Protein AF-0000000080190609 (afdb_homodimer)

Sequence (116 aa):
MTGDDGGPATAAELRAELTAVLRRASDSGVDVRGGWECDDGGSVAWDVVVTELRTDDDMTGDDGGPATAAELRAELTAVLRRASDSGVDVRGGWECDDGGSVAWDVVVTELRTDDD

Structure (mmCIF, N/CA/C/O backbone):
data_AF-0000000080190609-model_v1
#
loop_
_entity.id
_entity.type
_entity.pdbx_description
1 polymer 'Uncharacterized protein'
#
loop_
_atom_site.group_PDB
_atom_site.id
_atom_site.type_symbol
_atom_site.label_atom_id
_atom_site.label_alt_id
_atom_site.label_comp_id
_atom_site.label_asym_id
_atom_site.label_entity_id
_atom_site.label_seq_id
_atom_site.pdbx_PDB_ins_code
_atom_site.Cartn_x
_atom_site.Cartn_y
_atom_site.Cartn_z
_atom_site.occupancy
_atom_site.B_iso_or_equiv
_atom_site.auth_seq_id
_atom_site.auth_com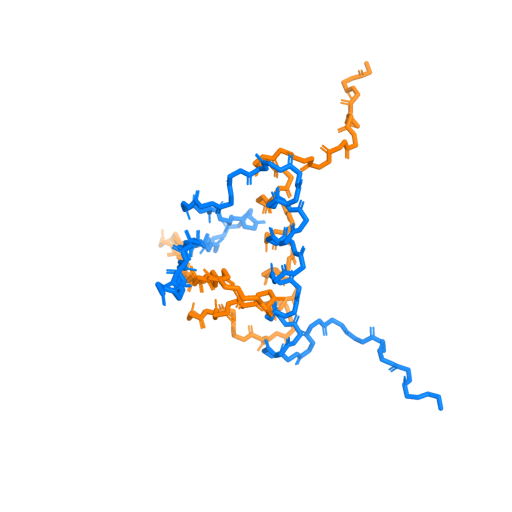p_id
_atom_site.auth_asym_id
_atom_site.auth_atom_id
_atom_site.pdbx_PDB_model_num
ATOM 1 N N . MET A 1 1 ? -25.812 -1.807 -16.516 1 28.53 1 MET A N 1
ATOM 2 C CA . MET A 1 1 ? -25.391 -1.689 -15.117 1 28.53 1 MET A CA 1
ATOM 3 C C . MET A 1 1 ? -24.062 -2.42 -14.898 1 28.53 1 MET A C 1
ATOM 5 O O . MET A 1 1 ? -23.984 -3.641 -15.047 1 28.53 1 MET A O 1
ATOM 9 N N . THR A 1 2 ? -22.875 -1.955 -15.477 1 37.53 2 THR A N 1
ATOM 10 C CA . THR A 1 2 ? -21.5 -2.434 -15.469 1 37.53 2 THR A CA 1
ATOM 11 C C . THR A 1 2 ? -21.047 -2.74 -14.047 1 37.53 2 THR A C 1
ATOM 13 O O . THR A 1 2 ? -21 -1.85 -13.195 1 37.53 2 THR A O 1
ATOM 16 N N . GLY A 1 3 ? -21.688 -3.684 -13.43 1 35.44 3 GLY A N 1
ATOM 17 C CA . GLY A 1 3 ? -21.406 -4.227 -12.109 1 35.44 3 GLY A CA 1
ATOM 18 C C . GLY A 1 3 ? -19.922 -4.27 -11.797 1 35.44 3 GLY A C 1
ATOM 19 O O . GLY A 1 3 ? -19.172 -5.035 -12.406 1 35.44 3 GLY A O 1
ATOM 20 N N . ASP A 1 4 ? -19.312 -3.074 -11.617 1 41.88 4 ASP A N 1
ATOM 21 C CA . ASP A 1 4 ? -17.922 -2.846 -11.211 1 41.88 4 ASP A CA 1
ATOM 22 C C . ASP A 1 4 ? -17.516 -3.783 -10.078 1 41.88 4 ASP A C 1
ATOM 24 O O . ASP A 1 4 ? -17.766 -3.494 -8.906 1 41.88 4 ASP A O 1
ATOM 28 N N . ASP A 1 5 ? -18.062 -4.906 -9.977 1 41.38 5 ASP A N 1
ATOM 29 C CA . ASP A 1 5 ? -17.891 -5.922 -8.945 1 41.38 5 ASP A CA 1
ATOM 30 C C . ASP A 1 5 ? -16.469 -5.898 -8.375 1 41.38 5 ASP A C 1
ATOM 32 O O . ASP A 1 5 ? -16.297 -5.914 -7.152 1 41.38 5 ASP A O 1
ATOM 36 N N . GLY A 1 6 ? -15.305 -6.559 -9.125 1 43.44 6 GLY A N 1
ATOM 37 C CA . GLY A 1 6 ? -14.336 -7.574 -8.75 1 43.44 6 GLY A CA 1
ATOM 38 C C . GLY A 1 6 ? -13.117 -7 -8.047 1 43.44 6 GLY A C 1
ATOM 39 O O . GLY A 1 6 ? -12.93 -5.785 -8.016 1 43.44 6 GLY A O 1
ATOM 40 N N . GLY A 1 7 ? -12.406 -7.652 -7.191 1 46.47 7 GLY A N 1
ATOM 41 C CA . GLY A 1 7 ? -11.07 -7.52 -6.625 1 46.47 7 GLY A CA 1
ATOM 42 C C . GLY A 1 7 ? -10.109 -6.781 -7.535 1 46.47 7 GLY A C 1
ATOM 43 O O . GLY A 1 7 ? -10.383 -6.602 -8.719 1 46.47 7 GLY A O 1
ATOM 44 N N . PRO A 1 8 ? -9.453 -5.828 -7.012 1 52.06 8 PRO A N 1
ATOM 45 C CA . PRO A 1 8 ? -8.461 -5.219 -7.902 1 52.06 8 PRO A CA 1
ATOM 46 C C . PRO A 1 8 ? -7.969 -6.18 -8.984 1 52.06 8 PRO A C 1
ATOM 48 O O . PRO A 1 8 ? -7.199 -7.098 -8.695 1 52.06 8 PRO A O 1
ATOM 51 N N . ALA A 1 9 ? -8.906 -6.484 -9.93 1 62.47 9 ALA A N 1
ATOM 52 C CA . ALA A 1 9 ? -8.5 -7.477 -10.93 1 62.47 9 ALA A CA 1
ATOM 53 C C . ALA A 1 9 ? -7.453 -6.91 -11.875 1 62.47 9 ALA A C 1
ATOM 55 O O . ALA A 1 9 ? -7.078 -7.559 -12.859 1 62.47 9 ALA A O 1
ATOM 56 N N . THR A 1 10 ? -7.027 -5.578 -11.617 1 80.75 10 THR A N 1
ATOM 57 C CA . THR A 1 10 ? -6 -5.051 -12.508 1 80.75 10 THR A CA 1
ATOM 58 C C . THR A 1 10 ? -5.055 -4.121 -11.75 1 80.75 10 THR A C 1
ATOM 60 O O . THR A 1 10 ? -5.332 -3.73 -10.617 1 80.75 10 THR A O 1
ATOM 63 N N . ALA A 1 11 ? -3.916 -3.889 -12.273 1 87.75 11 ALA A N 1
ATOM 64 C CA . ALA A 1 11 ? -2.902 -2.973 -11.758 1 87.75 11 ALA A CA 1
ATOM 65 C C . ALA A 1 11 ? -3.506 -1.607 -11.438 1 87.75 11 ALA A C 1
ATOM 67 O O . ALA A 1 11 ? -3.121 -0.963 -10.461 1 87.75 11 ALA A O 1
ATOM 68 N N . ALA A 1 12 ? -4.523 -1.288 -12.234 1 89.19 12 ALA A N 1
ATOM 69 C CA . ALA A 1 12 ? -5.195 -0.004 -12.047 1 89.19 12 ALA A CA 1
ATOM 70 C C . ALA A 1 12 ? -5.961 0.024 -10.727 1 89.19 12 ALA A C 1
ATOM 72 O O . ALA A 1 12 ? -5.941 1.028 -10.008 1 89.19 12 ALA A O 1
ATOM 73 N N . GLU A 1 13 ? -6.613 -1.084 -10.445 1 92 13 GLU A N 1
ATOM 74 C CA . GLU A 1 13 ? -7.367 -1.199 -9.203 1 92 13 GLU A CA 1
ATOM 75 C C . GLU A 1 13 ? -6.438 -1.206 -7.992 1 92 13 GLU A C 1
ATOM 77 O O . GLU A 1 13 ? -6.742 -0.596 -6.965 1 92 13 GLU A O 1
ATOM 82 N N . LEU A 1 14 ? -5.352 -1.847 -8.164 1 93.75 14 LEU A N 1
ATOM 83 C CA . LEU A 1 14 ? -4.348 -1.895 -7.105 1 93.75 14 LEU A CA 1
ATOM 84 C C . LEU A 1 14 ? -3.852 -0.493 -6.762 1 93.75 14 LEU A C 1
ATOM 86 O O . LEU A 1 14 ? -3.834 -0.106 -5.594 1 93.75 14 LEU A O 1
ATOM 90 N N . ARG A 1 15 ? -3.525 0.301 -7.781 1 93.5 15 ARG A N 1
ATOM 91 C CA . ARG A 1 15 ? -3.057 1.672 -7.609 1 93.5 15 ARG A CA 1
ATOM 92 C C . ARG A 1 15 ? -4.113 2.529 -6.922 1 93.5 15 ARG A C 1
ATOM 94 O O . ARG A 1 15 ? -3.795 3.324 -6.035 1 93.5 15 ARG A O 1
ATOM 101 N N . ALA A 1 16 ? -5.328 2.334 -7.355 1 92.38 16 ALA A N 1
ATOM 102 C CA . ALA A 1 16 ? -6.438 3.102 -6.797 1 92.38 16 ALA A CA 1
ATOM 103 C C . ALA A 1 16 ? -6.594 2.828 -5.301 1 92.38 16 ALA A C 1
ATOM 105 O O . ALA A 1 16 ? -6.797 3.754 -4.512 1 92.38 16 ALA A O 1
ATOM 106 N N . GLU A 1 17 ? -6.512 1.536 -4.969 1 93.56 17 GLU A N 1
ATOM 107 C CA . GLU A 1 17 ? -6.641 1.147 -3.566 1 93.56 17 GLU A CA 1
ATOM 108 C C . GLU A 1 17 ? -5.492 1.706 -2.729 1 93.56 17 GLU A C 1
ATOM 110 O O . GLU A 1 17 ? -5.719 2.264 -1.653 1 93.56 17 GLU A O 1
ATOM 115 N N . LEU A 1 18 ? -4.258 1.597 -3.238 1 95.81 18 LEU A N 1
ATOM 116 C CA . LEU A 1 18 ? -3.092 2.146 -2.553 1 95.81 18 LEU A CA 1
ATOM 117 C C . LEU A 1 18 ? -3.238 3.65 -2.35 1 95.81 18 LEU A C 1
ATOM 119 O O . LEU A 1 18 ? -3.045 4.152 -1.241 1 95.81 18 LEU A O 1
ATOM 123 N N . THR A 1 19 ? -3.68 4.32 -3.371 1 94.5 19 THR A N 1
ATOM 124 C CA . THR A 1 19 ? -3.867 5.766 -3.336 1 94.5 19 THR A CA 1
ATOM 125 C C . THR A 1 19 ? -4.887 6.152 -2.27 1 94.5 19 THR A C 1
ATOM 127 O O . THR A 1 19 ? -4.66 7.082 -1.494 1 94.5 19 THR A O 1
ATOM 130 N N . ALA A 1 20 ? -5.965 5.469 -2.281 1 93.12 20 ALA A N 1
ATOM 131 C CA . ALA A 1 20 ? -7.031 5.758 -1.327 1 93.12 20 ALA A CA 1
ATOM 132 C C . ALA A 1 20 ? -6.547 5.57 0.108 1 93.12 20 ALA A C 1
ATOM 134 O O . ALA A 1 20 ? -6.852 6.383 0.983 1 93.12 20 ALA A O 1
ATOM 135 N N . VAL A 1 21 ? -5.816 4.484 0.374 1 93.75 21 VAL A N 1
ATOM 136 C CA . VAL A 1 21 ? -5.293 4.184 1.704 1 93.75 21 VAL A CA 1
ATOM 137 C C . VAL A 1 21 ? -4.324 5.281 2.137 1 93.75 21 VAL A C 1
ATOM 139 O O . VAL A 1 21 ? -4.402 5.781 3.26 1 93.75 21 VAL A O 1
ATOM 142 N N . LEU A 1 22 ? -3.43 5.664 1.207 1 95 22 LEU A N 1
ATOM 143 C CA . LEU A 1 22 ? -2.43 6.684 1.497 1 95 22 LEU A CA 1
ATOM 144 C C . LEU A 1 22 ? -3.086 8.039 1.722 1 95 22 LEU A C 1
ATOM 146 O O . LEU A 1 22 ? -2.727 8.766 2.656 1 95 22 LEU A O 1
ATOM 150 N N . ARG A 1 23 ? -4.082 8.359 0.958 1 92.81 23 ARG A N 1
ATOM 151 C CA . ARG A 1 23 ? -4.809 9.625 1.07 1 92.81 23 ARG A CA 1
ATOM 152 C C . ARG A 1 23 ? -5.508 9.734 2.42 1 92.81 23 ARG A C 1
ATOM 154 O O . ARG A 1 23 ? -5.371 10.742 3.113 1 92.81 23 ARG A O 1
ATOM 161 N N . ARG A 1 24 ? -6.199 8.719 2.816 1 91.81 24 ARG A N 1
ATOM 162 C CA . ARG A 1 24 ? -6.906 8.695 4.094 1 91.81 24 ARG A CA 1
ATOM 163 C C . ARG A 1 24 ? -5.934 8.844 5.262 1 91.81 24 ARG A C 1
ATOM 165 O O . ARG A 1 24 ? -6.184 9.625 6.184 1 91.81 24 ARG A O 1
ATOM 172 N N . ALA A 1 25 ? -4.852 8.062 5.203 1 92.31 25 ALA A N 1
ATOM 173 C CA . ALA A 1 25 ? -3.832 8.125 6.246 1 92.31 25 ALA A CA 1
ATOM 174 C C . ALA A 1 25 ? -3.221 9.523 6.328 1 92.31 25 ALA A C 1
ATOM 176 O O . ALA A 1 25 ? -3.1 10.094 7.414 1 92.31 25 ALA A O 1
ATOM 177 N N . SER A 1 26 ? -2.912 10.055 5.156 1 90.38 26 SER A N 1
ATOM 178 C CA . SER A 1 26 ? -2.33 11.391 5.078 1 90.38 26 SER A CA 1
ATOM 179 C C . SER A 1 26 ? -3.279 12.445 5.652 1 90.38 26 SER A C 1
ATOM 181 O O . SER A 1 26 ? -2.855 13.336 6.391 1 90.38 26 SER A O 1
ATOM 183 N N . ASP A 1 27 ? -4.551 12.312 5.293 1 89.75 27 ASP A N 1
ATOM 184 C CA . ASP A 1 27 ? -5.578 13.242 5.754 1 89.75 27 ASP A CA 1
ATOM 185 C C . ASP A 1 27 ? -5.746 13.164 7.27 1 89.75 27 ASP A C 1
ATOM 187 O O . ASP A 1 27 ? -6.039 14.172 7.922 1 89.75 27 ASP A O 1
ATOM 191 N N . SER A 1 28 ? -5.512 11.992 7.746 1 89.38 28 SER A N 1
ATOM 192 C CA . SER A 1 28 ? -5.637 11.758 9.18 1 89.38 28 SER A CA 1
ATOM 193 C C . SER A 1 28 ? -4.371 12.18 9.922 1 89.38 28 SER A C 1
ATOM 195 O O . SER A 1 28 ? -4.348 12.195 11.156 1 89.38 28 SER A O 1
ATOM 197 N N . GLY A 1 29 ? -3.346 12.477 9.219 1 90.44 29 GLY A N 1
ATOM 198 C CA . GLY A 1 29 ? -2.072 12.852 9.805 1 90.44 29 GLY A CA 1
ATOM 199 C C . GLY A 1 29 ? -1.156 11.672 10.062 1 90.44 29 GLY A C 1
ATOM 200 O O . GLY A 1 29 ? -0.247 11.75 10.891 1 90.44 29 GLY A O 1
ATOM 201 N N . VAL A 1 30 ? -1.517 10.555 9.547 1 91.31 30 VAL A N 1
ATOM 202 C CA . VAL A 1 30 ? -0.701 9.352 9.664 1 91.31 30 VAL A CA 1
ATOM 203 C C . VAL A 1 30 ? 0.498 9.453 8.719 1 91.31 30 VAL A C 1
ATOM 205 O O . VAL A 1 30 ? 0.368 9.906 7.582 1 91.31 30 VAL A O 1
ATOM 208 N N . ASP A 1 31 ? 1.645 9.125 9.195 1 92.19 31 ASP A N 1
ATOM 209 C CA . ASP A 1 31 ? 2.846 9.117 8.367 1 92.19 31 ASP A CA 1
ATOM 210 C C . ASP A 1 31 ? 2.895 7.875 7.477 1 92.19 31 ASP A C 1
ATOM 212 O O . ASP A 1 31 ? 3.262 6.793 7.938 1 92.19 31 ASP A O 1
ATOM 216 N N . VAL A 1 32 ? 2.553 8.117 6.32 1 93.88 32 VAL A N 1
ATOM 217 C CA . VAL A 1 32 ? 2.504 7.016 5.367 1 93.88 32 VAL A CA 1
ATOM 218 C C . VAL A 1 32 ? 3.898 6.762 4.797 1 93.88 32 VAL A C 1
ATOM 220 O O . VAL A 1 32 ? 4.156 5.703 4.219 1 93.88 32 VAL A O 1
ATOM 223 N N . ARG A 1 33 ? 4.738 7.688 5.055 1 93.75 33 ARG A N 1
ATOM 224 C CA . ARG A 1 33 ? 6.102 7.602 4.539 1 93.75 33 ARG A CA 1
ATOM 225 C C . ARG A 1 33 ? 6.914 6.566 5.309 1 93.75 33 ARG A C 1
ATOM 227 O O . ARG A 1 33 ? 6.828 6.492 6.535 1 93.75 33 ARG A O 1
ATOM 234 N N . GLY A 1 34 ? 7.758 5.754 4.488 1 96 34 GLY A N 1
ATOM 235 C CA . GLY A 1 34 ? 8.602 4.734 5.09 1 96 34 GLY A CA 1
ATOM 236 C C . GLY A 1 34 ? 8.344 3.346 4.531 1 96 34 GLY A C 1
ATOM 237 O O . GLY A 1 34 ? 7.828 3.203 3.422 1 96 34 GLY A O 1
ATOM 238 N N . GLY A 1 35 ? 8.945 2.418 5.184 1 97.06 35 GLY A N 1
ATOM 239 C CA . GLY A 1 35 ? 8.812 1.033 4.766 1 97.06 35 GLY A CA 1
ATOM 240 C C . GLY A 1 35 ? 7.777 0.265 5.566 1 97.06 35 GLY A C 1
ATOM 241 O O . GLY A 1 35 ? 7.793 0.295 6.797 1 97.06 35 GLY A O 1
ATOM 242 N N . TRP A 1 36 ? 6.922 -0.337 4.906 1 95.88 36 TRP A N 1
ATOM 243 C CA . TRP A 1 36 ? 5.871 -1.152 5.508 1 95.88 36 TRP A CA 1
ATOM 244 C C . TRP A 1 36 ? 6.047 -2.623 5.148 1 95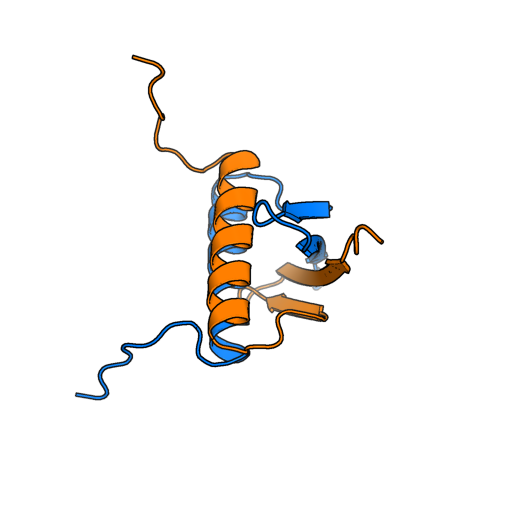.88 36 TRP A C 1
ATOM 246 O O . TRP A 1 36 ? 5.906 -3.004 3.982 1 95.88 36 TRP A O 1
ATOM 256 N N . GLU A 1 37 ? 6.484 -3.389 6.066 1 94.94 37 GLU A N 1
ATOM 257 C CA . GLU A 1 37 ? 6.633 -4.824 5.844 1 94.94 37 GLU A CA 1
ATOM 258 C C . GLU A 1 37 ? 5.289 -5.539 5.934 1 94.94 37 GLU A C 1
ATOM 260 O O . GLU A 1 37 ? 4.66 -5.555 6.996 1 94.94 37 GLU A O 1
ATOM 265 N N . CYS A 1 38 ? 4.879 -6.047 4.867 1 94.19 38 CYS A N 1
ATOM 266 C CA . CYS A 1 38 ? 3.605 -6.75 4.793 1 94.19 38 CYS A CA 1
ATOM 267 C C . CYS A 1 38 ? 3.82 -8.258 4.668 1 94.19 38 CYS A C 1
ATOM 269 O O . CYS A 1 38 ? 4.266 -8.734 3.623 1 94.19 38 CYS A O 1
ATOM 271 N N . ASP A 1 39 ? 3.711 -8.969 5.648 1 91.44 39 ASP A N 1
ATOM 272 C CA . ASP A 1 39 ? 3.814 -10.43 5.648 1 91.44 39 ASP A CA 1
ATOM 273 C C . ASP A 1 39 ? 2.438 -11.078 5.762 1 91.44 39 ASP A C 1
ATOM 275 O O . ASP A 1 39 ? 1.644 -10.719 6.633 1 91.44 39 ASP A O 1
ATOM 279 N N . ASP A 1 40 ? 2.039 -11.758 4.84 1 86.25 40 ASP A N 1
ATOM 280 C CA . ASP A 1 40 ? 0.724 -12.391 4.809 1 86.25 40 ASP A CA 1
ATOM 281 C C . ASP A 1 40 ? 0.661 -13.57 5.777 1 86.25 40 ASP A C 1
ATOM 283 O O . ASP A 1 40 ? -0.42 -14.094 6.051 1 86.25 40 ASP A O 1
ATOM 287 N N . GLY A 1 41 ? 1.701 -13.797 6.535 1 86.31 41 GLY A N 1
ATOM 288 C CA . GLY A 1 41 ? 1.678 -14.852 7.535 1 86.31 41 GLY A CA 1
ATOM 289 C C . GLY A 1 41 ? 2.234 -16.172 7.031 1 86.31 41 GLY A C 1
ATOM 290 O O . GLY A 1 41 ? 2.121 -17.203 7.703 1 86.31 41 GLY A O 1
ATOM 291 N N . GLY A 1 42 ? 2.766 -16.234 6.023 1 84.31 42 GLY A N 1
ATOM 292 C CA . GLY A 1 42 ? 3.326 -17.453 5.48 1 84.31 42 GLY A CA 1
ATOM 293 C C . GLY A 1 42 ? 4.812 -17.359 5.203 1 84.31 42 GLY A C 1
ATOM 294 O O . GLY A 1 42 ? 5.59 -16.953 6.07 1 84.31 42 GLY A O 1
ATOM 295 N N . SER A 1 43 ? 5.258 -17.953 3.988 1 89.12 43 SER A N 1
ATOM 296 C CA . SER A 1 43 ? 6.633 -17.922 3.494 1 89.12 43 SER A CA 1
ATOM 297 C C . SER A 1 43 ? 6.852 -16.734 2.561 1 89.12 43 SER A C 1
ATOM 299 O O . SER A 1 43 ? 7.961 -16.531 2.062 1 89.12 43 SER A O 1
ATOM 301 N N . VAL A 1 44 ? 5.785 -15.977 2.365 1 89.56 44 VAL A N 1
ATOM 302 C CA . VAL A 1 44 ? 5.895 -14.836 1.458 1 89.56 44 VAL A CA 1
ATOM 303 C C . VAL A 1 44 ? 5.75 -13.531 2.242 1 89.56 44 VAL A C 1
ATOM 305 O O . VAL A 1 44 ? 4.914 -13.438 3.145 1 89.56 44 VAL A O 1
ATOM 308 N N . ALA A 1 45 ? 6.707 -12.578 2.037 1 93.62 45 ALA A N 1
ATOM 309 C CA . ALA A 1 45 ? 6.672 -11.242 2.641 1 93.62 45 ALA A CA 1
ATOM 310 C C . ALA A 1 45 ? 6.789 -10.156 1.576 1 93.62 45 ALA A C 1
ATOM 312 O O . ALA A 1 45 ? 7.422 -10.359 0.538 1 93.62 45 ALA A O 1
ATOM 313 N N . TRP A 1 46 ? 6.023 -9.094 1.722 1 95.5 46 TRP A N 1
ATOM 314 C CA . TRP A 1 46 ? 6.156 -7.938 0.84 1 95.5 46 TRP A CA 1
ATOM 315 C C . TRP A 1 46 ? 6.711 -6.734 1.596 1 95.5 46 TRP A C 1
ATOM 317 O O . TRP A 1 46 ? 6.355 -6.504 2.754 1 95.5 46 TRP A O 1
ATOM 327 N N . ASP A 1 47 ? 7.66 -6.152 1.044 1 96.44 47 ASP A N 1
ATOM 328 C CA . ASP A 1 47 ? 8.188 -4.898 1.571 1 96.44 47 ASP A CA 1
ATOM 329 C C . ASP A 1 47 ? 7.668 -3.703 0.778 1 96.44 47 ASP A C 1
ATOM 331 O O . ASP A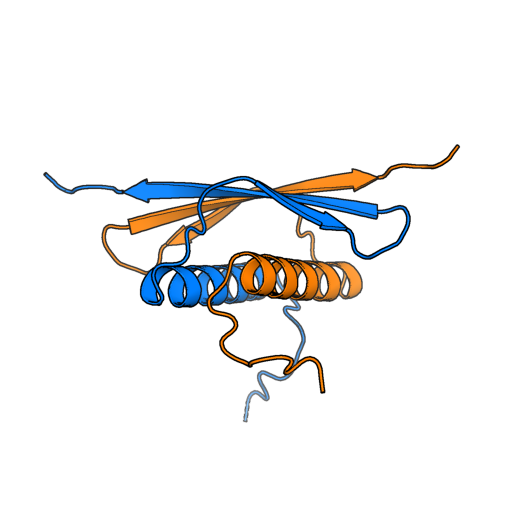 1 47 ? 7.984 -3.549 -0.403 1 96.44 47 ASP A O 1
ATOM 335 N N . VAL A 1 48 ? 6.758 -2.865 1.339 1 96.88 48 VAL A N 1
ATOM 336 C CA . VAL A 1 48 ? 6.16 -1.695 0.706 1 96.88 48 VAL A CA 1
ATOM 337 C C . VAL A 1 48 ? 6.875 -0.43 1.181 1 96.88 48 VAL A C 1
ATOM 339 O O . VAL A 1 48 ? 6.945 -0.166 2.383 1 96.88 48 VAL A O 1
ATOM 342 N N . VAL A 1 49 ? 7.461 0.274 0.287 1 97.44 49 VAL A N 1
ATOM 343 C CA . VAL A 1 49 ? 8.156 1.518 0.604 1 97.44 49 VAL A CA 1
ATOM 344 C C . VAL A 1 49 ? 7.398 2.701 0.008 1 97.44 49 VAL A C 1
ATOM 346 O O . VAL A 1 49 ? 7.156 2.746 -1.2 1 97.44 49 VAL A O 1
ATOM 349 N N . VAL A 1 50 ? 6.93 3.578 0.803 1 96.94 50 VAL A N 1
ATOM 350 C CA . VAL A 1 50 ? 6.215 4.77 0.363 1 96.94 50 VAL A CA 1
ATOM 351 C C . VAL A 1 50 ? 7.121 5.992 0.479 1 96.94 50 VAL A C 1
ATOM 353 O O . VAL A 1 50 ? 7.699 6.246 1.538 1 96.94 50 VAL A O 1
ATOM 356 N N . THR A 1 51 ? 7.32 6.645 -0.623 1 96.94 51 THR A N 1
ATOM 357 C CA . THR A 1 51 ? 8.094 7.879 -0.672 1 96.94 51 THR A CA 1
ATOM 358 C C . THR A 1 51 ? 7.223 9.055 -1.107 1 96.94 51 THR A C 1
ATOM 360 O O . THR A 1 51 ? 6.551 8.984 -2.141 1 96.94 51 THR A O 1
ATOM 363 N N . GLU A 1 52 ? 7.098 10.062 -0.335 1 94.31 52 GLU A N 1
ATOM 364 C CA . GLU A 1 52 ? 6.332 11.258 -0.668 1 94.31 52 GLU A CA 1
ATOM 365 C C . GLU A 1 52 ? 7.152 12.219 -1.522 1 94.31 52 GLU A C 1
ATOM 367 O O . GLU A 1 52 ? 8.258 12.602 -1.144 1 94.31 52 GLU A O 1
ATOM 372 N N . LEU A 1 53 ? 6.539 12.422 -2.689 1 91.94 53 LEU A N 1
ATOM 373 C CA . LEU A 1 53 ? 7.152 13.398 -3.582 1 91.94 53 LEU A CA 1
ATOM 374 C C . LEU A 1 53 ? 6.289 14.656 -3.688 1 91.94 53 LEU A C 1
ATOM 376 O O . LEU A 1 53 ? 5.062 14.562 -3.789 1 91.94 53 LEU A O 1
ATOM 380 N N . ARG A 1 54 ? 6.812 15.805 -3.17 1 86.56 54 ARG A N 1
ATOM 381 C CA . ARG A 1 54 ? 6.098 17.062 -3.342 1 86.56 54 ARG A CA 1
ATOM 382 C C . ARG A 1 54 ? 6.703 17.891 -4.477 1 86.56 54 ARG A C 1
ATOM 384 O O . ARG A 1 54 ? 7.922 18.031 -4.559 1 86.56 54 ARG A O 1
ATOM 391 N N . THR A 1 55 ? 5.832 17.969 -5.492 1 80.12 55 THR A N 1
ATOM 392 C CA . THR A 1 55 ? 6.305 18.859 -6.543 1 80.12 55 THR A CA 1
ATOM 393 C C . THR A 1 55 ? 5.992 20.312 -6.195 1 80.12 55 THR A C 1
ATOM 395 O O . THR A 1 55 ? 4.828 20.688 -6.066 1 80.12 55 THR A O 1
ATOM 398 N N . ASP A 1 56 ? 6.508 20.812 -5.141 1 67.56 56 ASP A N 1
ATOM 399 C CA . ASP A 1 56 ? 6.262 22.219 -4.848 1 67.56 56 ASP A CA 1
ATOM 400 C C . ASP A 1 56 ? 6.48 23.078 -6.09 1 67.56 56 ASP A C 1
ATOM 402 O O . ASP A 1 56 ? 7.516 22.969 -6.754 1 67.56 56 ASP A O 1
ATOM 406 N N . ASP A 1 57 ? 5.324 23.234 -6.797 1 60.81 57 ASP A N 1
ATOM 407 C CA . ASP A 1 57 ? 5.484 24.281 -7.805 1 60.81 57 ASP A CA 1
ATOM 408 C C . ASP A 1 57 ? 5.992 25.578 -7.18 1 60.81 57 ASP A C 1
ATOM 410 O O . ASP A 1 57 ? 5.348 26.125 -6.293 1 60.81 57 ASP A O 1
ATOM 414 N N . ASP A 1 58 ? 7.211 25.719 -6.969 1 47.66 58 ASP A N 1
ATOM 415 C CA . ASP A 1 58 ? 7.586 27.109 -6.754 1 47.66 58 ASP A CA 1
ATOM 416 C C . ASP A 1 58 ? 6.844 28.031 -7.719 1 47.66 58 ASP A C 1
ATOM 418 O O . ASP A 1 58 ? 6.594 27.672 -8.867 1 47.66 58 ASP A O 1
ATOM 422 N N . MET B 1 1 ? -12 -6.32 27.469 1 28.75 1 MET B N 1
ATOM 423 C CA . MET B 1 1 ? -12.562 -5.855 26.203 1 28.75 1 MET B CA 1
ATOM 424 C C . MET B 1 1 ? -11.57 -4.98 25.453 1 28.75 1 MET B C 1
ATOM 426 O O . MET B 1 1 ? -11.297 -3.85 25.859 1 28.75 1 MET B O 1
ATOM 430 N N . THR B 1 2 ? -10.344 -5.461 25.094 1 38.28 2 THR B N 1
ATOM 431 C CA . THR B 1 2 ? -9.297 -4.832 24.297 1 38.28 2 THR B CA 1
ATOM 432 C C . THR B 1 2 ? -9.883 -4.152 23.078 1 38.28 2 THR B C 1
ATOM 434 O O . THR B 1 2 ? -10.547 -4.801 22.25 1 38.28 2 THR B O 1
ATOM 437 N N . GLY B 1 3 ? -10.656 -3.076 23.297 1 34.56 3 GLY B N 1
ATOM 438 C CA . GLY B 1 3 ? -11.336 -2.223 22.328 1 34.56 3 GLY B CA 1
ATOM 439 C C . GLY B 1 3 ? -10.547 -2.023 21.047 1 34.56 3 GLY B C 1
ATOM 440 O O . GLY B 1 3 ? -9.375 -1.642 21.094 1 34.56 3 GLY B O 1
ATOM 441 N N . ASP B 1 4 ? -10.648 -2.939 20.078 1 41.84 4 ASP B N 1
ATOM 442 C CA . ASP B 1 4 ? -10.32 -2.771 18.656 1 41.84 4 ASP B CA 1
ATOM 443 C C . ASP B 1 4 ? -10.594 -1.343 18.203 1 41.84 4 ASP B C 1
ATOM 445 O O . ASP B 1 4 ? -11.742 -0.97 17.969 1 41.84 4 ASP B O 1
ATO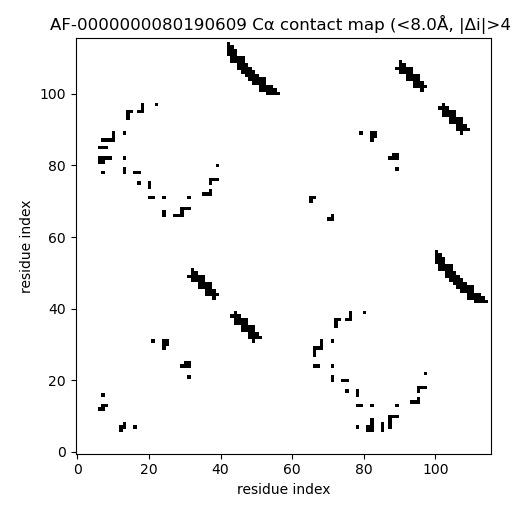M 449 N N . ASP B 1 5 ? -10.492 -0.436 19.078 1 41.56 5 ASP B N 1
ATOM 450 C CA . ASP B 1 5 ? -10.812 0.952 18.75 1 41.56 5 ASP B CA 1
ATOM 451 C C . ASP B 1 5 ? -10.508 1.262 17.297 1 41.56 5 ASP B C 1
ATOM 453 O O . ASP B 1 5 ? -9.453 0.89 16.781 1 41.56 5 ASP B O 1
ATOM 457 N N . GLY B 1 6 ? -11.438 1.355 16.406 1 41.12 6 GLY B N 1
ATOM 458 C CA . GLY B 1 6 ? -11.789 1.646 15.031 1 41.12 6 GLY B CA 1
ATOM 459 C C . GLY B 1 6 ? -10.773 2.531 14.328 1 41.12 6 GLY B C 1
ATOM 460 O O . GLY B 1 6 ? -10.898 2.791 13.125 1 41.12 6 GLY B O 1
ATOM 461 N N . GLY B 1 7 ? -10.406 3.637 14.961 1 42.53 7 GLY B N 1
ATOM 462 C CA . GLY B 1 7 ? -9.906 4.625 14.016 1 42.53 7 GLY B CA 1
ATOM 463 C C . GLY B 1 7 ? -8.609 4.211 13.352 1 42.53 7 GLY B C 1
ATOM 464 O O . GLY B 1 7 ? -7.66 3.803 14.023 1 42.53 7 GLY B O 1
ATOM 465 N N . PRO B 1 8 ? -8.711 3.404 12.352 1 48.62 8 PRO B N 1
ATOM 466 C CA . PRO B 1 8 ? -7.566 2.949 11.562 1 48.62 8 PRO B CA 1
ATOM 467 C C . PRO B 1 8 ? -6.379 3.908 11.641 1 48.62 8 PRO B C 1
ATOM 469 O O . PRO B 1 8 ? -5.438 3.797 10.852 1 48.62 8 PRO B O 1
ATOM 472 N N . ALA B 1 9 ? -6.617 5.145 12.195 1 59.25 9 ALA B N 1
ATOM 473 C CA . ALA B 1 9 ? -5.773 6.188 11.617 1 59.25 9 ALA B CA 1
ATOM 474 C C . ALA B 1 9 ? -4.312 6.004 12.023 1 59.25 9 ALA B C 1
ATOM 476 O O . ALA B 1 9 ? -3.654 6.957 12.438 1 59.25 9 ALA B O 1
ATOM 477 N N . THR B 1 10 ? -4.004 4.676 12.539 1 81.81 10 THR B N 1
ATOM 478 C CA . THR B 1 10 ? -2.607 4.586 12.953 1 81.81 10 THR B CA 1
ATOM 479 C C . THR B 1 10 ? -1.789 3.801 11.93 1 81.81 10 THR B C 1
ATOM 481 O O . THR B 1 10 ? -2.34 3.262 10.969 1 81.81 10 THR B O 1
ATOM 484 N N . ALA B 1 11 ? -0.496 3.775 12.062 1 87.75 11 ALA B N 1
ATOM 485 C CA . ALA B 1 11 ? 0.469 3.066 11.219 1 87.75 11 ALA B CA 1
ATOM 486 C C . ALA B 1 11 ? 0.111 1.588 11.109 1 87.75 11 ALA B C 1
ATOM 488 O O . ALA B 1 11 ? 0.283 0.983 10.047 1 87.75 11 ALA B O 1
ATOM 489 N N . ALA B 1 12 ? -0.49 1.05 12.188 1 89 12 ALA B N 1
ATOM 490 C CA . ALA B 1 12 ? -0.889 -0.355 12.195 1 89 12 ALA B CA 1
ATOM 491 C C . ALA B 1 12 ? -2.031 -0.607 11.219 1 89 12 ALA B C 1
ATOM 493 O O . ALA B 1 12 ? -2.041 -1.617 10.508 1 89 12 ALA B O 1
ATOM 494 N N . GLU B 1 13 ? -2.977 0.319 11.227 1 91.19 13 GLU B N 1
ATOM 495 C CA . GLU B 1 13 ? -4.113 0.211 10.32 1 91.19 13 GLU B CA 1
ATOM 496 C C . GLU B 1 13 ? -3.672 0.373 8.867 1 91.19 13 GLU B C 1
ATOM 498 O O . GLU B 1 13 ? -4.164 -0.331 7.98 1 91.19 13 GLU B O 1
ATOM 503 N N . LEU B 1 14 ? -2.771 1.251 8.68 1 93.19 14 LEU B N 1
ATOM 504 C CA . LEU B 1 14 ? -2.227 1.471 7.348 1 93.19 14 LEU B CA 1
ATOM 505 C C . LEU B 1 14 ? -1.578 0.199 6.809 1 93.19 14 LEU B C 1
ATOM 507 O O . LEU B 1 14 ? -1.874 -0.228 5.691 1 93.19 14 LEU B O 1
ATOM 511 N N . ARG B 1 15 ? -0.769 -0.475 7.621 1 93.38 15 ARG B N 1
ATOM 512 C CA . ARG B 1 15 ? -0.1 -1.717 7.246 1 93.38 15 ARG B CA 1
ATOM 513 C C . ARG B 1 15 ? -1.113 -2.811 6.93 1 93.38 15 ARG B C 1
ATOM 515 O O . ARG B 1 15 ? -0.947 -3.557 5.961 1 93.38 15 ARG B O 1
ATOM 522 N N . ALA B 1 16 ? -2.117 -2.867 7.758 1 92.31 16 ALA B N 1
ATOM 523 C CA . ALA B 1 16 ? -3.156 -3.879 7.574 1 92.31 16 ALA B CA 1
ATOM 524 C C . ALA B 1 16 ? -3.869 -3.695 6.238 1 92.31 16 ALA B C 1
ATOM 526 O O . ALA B 1 16 ? -4.125 -4.672 5.527 1 92.31 16 ALA B O 1
ATOM 527 N N . GLU B 1 17 ? -4.191 -2.432 5.941 1 93.31 17 GLU B N 1
ATOM 528 C CA . GLU B 1 17 ? -4.867 -2.129 4.684 1 93.31 17 GLU B CA 1
ATOM 529 C C . GLU B 1 17 ? -3.975 -2.453 3.486 1 93.31 17 GLU B C 1
ATOM 531 O O . GLU B 1 17 ? -4.426 -3.08 2.525 1 93.31 17 GLU B O 1
ATOM 536 N N . LEU B 1 18 ? -2.688 -2.072 3.562 1 95.38 18 LEU B N 1
ATOM 537 C CA . LEU B 1 18 ? -1.732 -2.383 2.504 1 95.38 18 LEU B CA 1
ATOM 538 C C . LEU B 1 18 ? -1.618 -3.889 2.299 1 95.38 18 LEU B C 1
ATOM 540 O O . LEU B 1 18 ? -1.705 -4.375 1.169 1 95.38 18 LEU B O 1
ATOM 544 N N . THR B 1 19 ? -1.534 -4.609 3.377 1 94.38 19 THR B N 1
ATOM 545 C CA . THR B 1 19 ? -1.42 -6.062 3.344 1 94.38 19 THR B CA 1
ATOM 546 C C . THR B 1 19 ? -2.635 -6.688 2.662 1 94.38 19 THR B C 1
ATOM 548 O O . THR B 1 19 ? -2.492 -7.57 1.814 1 94.38 19 THR B O 1
ATOM 551 N N . ALA B 1 20 ? -3.752 -6.23 3.074 1 93 20 ALA B N 1
ATOM 552 C CA . ALA B 1 20 ? -4.992 -6.758 2.516 1 93 20 ALA B CA 1
ATOM 553 C C . ALA B 1 20 ? -5.066 -6.512 1.011 1 93 20 ALA B C 1
ATOM 555 O O . ALA B 1 20 ? -5.477 -7.391 0.25 1 93 20 ALA B O 1
ATOM 556 N N . VAL B 1 21 ? -4.707 -5.297 0.562 1 93.81 21 VAL B N 1
ATOM 557 C CA . VAL B 1 21 ? -4.73 -4.93 -0.851 1 93.81 21 VAL B CA 1
ATOM 558 C C . VAL B 1 21 ? -3.76 -5.82 -1.629 1 93.81 21 VAL B C 1
ATOM 560 O O . VAL B 1 21 ? -4.109 -6.352 -2.686 1 93.81 21 VAL B O 1
ATOM 563 N N . LEU B 1 22 ? -2.551 -5.984 -1.062 1 95.06 22 LEU B N 1
ATOM 564 C CA . LEU B 1 22 ? -1.522 -6.789 -1.713 1 95.06 22 LEU B CA 1
ATOM 565 C C . LEU B 1 22 ? -1.933 -8.258 -1.761 1 95.06 22 LEU B C 1
ATOM 567 O O . LEU B 1 22 ? -1.766 -8.922 -2.787 1 95.06 22 LEU B O 1
ATOM 571 N N . ARG B 1 23 ? -2.535 -8.75 -0.731 1 92.5 23 ARG B N 1
ATOM 572 C CA . ARG B 1 23 ? -2.99 -10.133 -0.648 1 92.5 23 ARG B CA 1
ATOM 573 C C . ARG B 1 23 ? -4.062 -10.422 -1.692 1 92.5 23 ARG B C 1
ATOM 575 O O . ARG B 1 23 ? -3.971 -11.406 -2.432 1 92.5 23 ARG B O 1
ATOM 582 N N . ARG B 1 24 ? -5.031 -9.578 -1.787 1 91.5 24 ARG B N 1
ATOM 583 C CA . ARG B 1 24 ? -6.109 -9.727 -2.758 1 91.5 24 ARG B CA 1
ATOM 584 C C . ARG B 1 24 ? -5.57 -9.711 -4.184 1 91.5 24 ARG B C 1
ATOM 586 O O . ARG B 1 24 ? -5.957 -10.539 -5.008 1 91.5 24 ARG B O 1
ATOM 593 N N . ALA B 1 25 ? -4.73 -8.727 -4.465 1 92.19 25 ALA B N 1
ATOM 594 C CA . ALA B 1 25 ? -4.121 -8.617 -5.785 1 92.19 25 ALA B CA 1
ATOM 595 C C . ALA B 1 25 ? -3.307 -9.859 -6.121 1 92.19 25 ALA B C 1
ATOM 597 O O . ALA B 1 25 ? -3.439 -10.422 -7.211 1 92.19 25 ALA B O 1
ATOM 598 N N . SER B 1 26 ? -2.523 -10.297 -5.129 1 90.31 26 SER B N 1
ATOM 599 C CA . SER B 1 26 ? -1.704 -11.492 -5.301 1 90.31 26 SER B CA 1
ATOM 600 C C . SER B 1 26 ? -2.566 -12.719 -5.574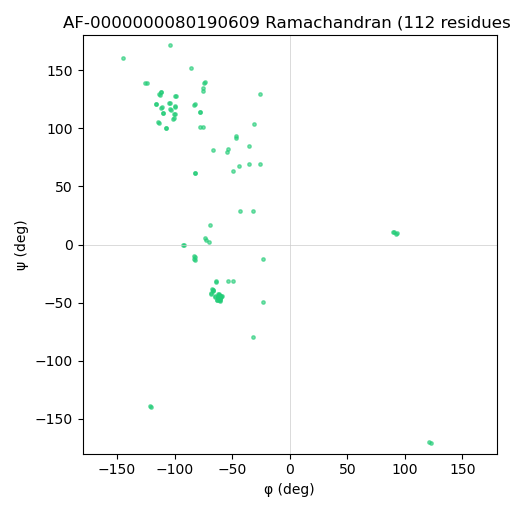 1 90.31 26 SER B C 1
ATOM 602 O O . SER B 1 26 ? -2.244 -13.531 -6.445 1 90.31 26 SER B O 1
ATOM 604 N N . ASP B 1 27 ? -3.648 -12.836 -4.828 1 89.62 27 ASP B N 1
ATOM 605 C CA . ASP B 1 27 ? -4.57 -13.953 -4.965 1 89.62 27 ASP B CA 1
ATOM 606 C C . ASP B 1 27 ? -5.238 -13.953 -6.34 1 89.62 27 ASP B C 1
ATOM 608 O O . ASP B 1 27 ? -5.531 -15.008 -6.898 1 89.62 27 ASP B O 1
ATOM 612 N N . SER B 1 28 ? -5.426 -12.781 -6.832 1 89.19 28 SER B N 1
ATOM 613 C CA . SER B 1 28 ? -6.066 -12.609 -8.133 1 89.19 28 SER B CA 1
ATOM 614 C C . SER B 1 28 ? -5.062 -12.789 -9.266 1 89.19 28 SER B C 1
ATOM 616 O O . SER B 1 28 ? -5.445 -12.828 -10.438 1 89.19 28 SER B O 1
ATOM 618 N N . GLY B 1 29 ? -3.793 -12.836 -8.93 1 90.25 29 GLY B N 1
ATOM 619 C CA . GLY B 1 29 ? -2.738 -12.969 -9.922 1 90.25 29 GLY B CA 1
ATOM 620 C C . GLY B 1 29 ? -2.211 -11.633 -10.414 1 90.25 29 GLY B C 1
ATOM 621 O O . GLY B 1 29 ? -1.626 -11.547 -11.5 1 90.25 29 GLY B O 1
ATOM 622 N N . VAL B 1 30 ? -2.58 -10.602 -9.766 1 91.31 30 VAL B N 1
ATOM 623 C CA . VAL B 1 30 ? -2.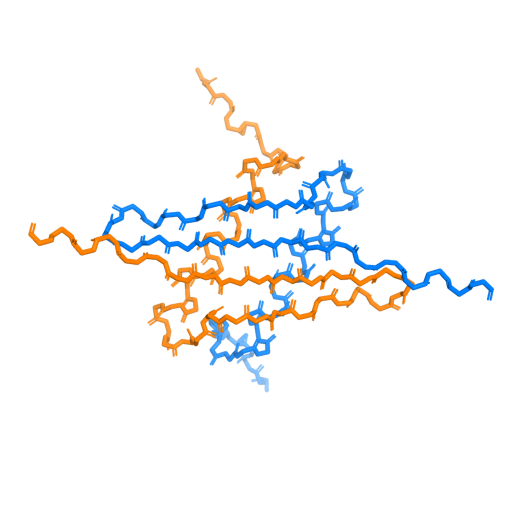104 -9.258 -10.094 1 91.31 30 VAL B CA 1
ATOM 624 C C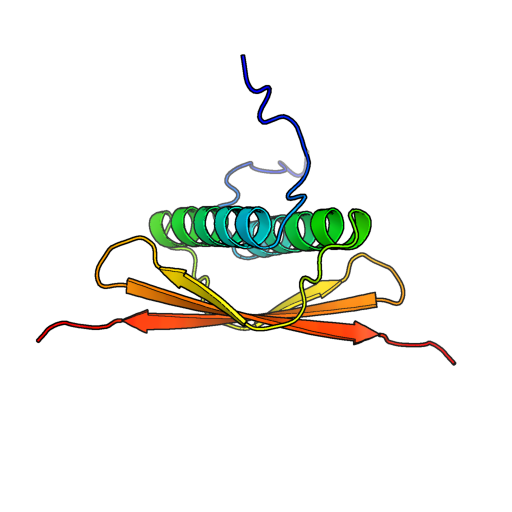 . VAL B 1 30 ? -0.668 -9.086 -9.602 1 91.31 30 VAL B C 1
ATOM 626 O O . VAL B 1 30 ? -0.333 -9.5 -8.484 1 91.31 30 VAL B O 1
ATOM 629 N N . ASP B 1 31 ? 0.181 -8.594 -10.398 1 92.12 31 ASP B N 1
ATOM 630 C CA . ASP B 1 31 ? 1.562 -8.32 -10.008 1 92.12 31 ASP B CA 1
ATOM 631 C C . ASP B 1 31 ? 1.651 -7.07 -9.141 1 92.12 31 ASP B C 1
ATOM 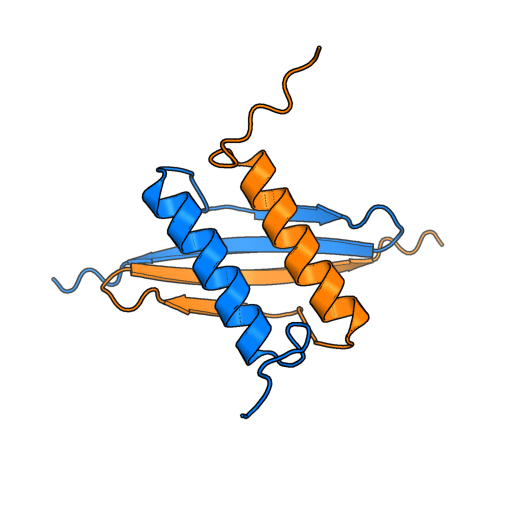633 O O . ASP B 1 31 ? 1.617 -5.949 -9.648 1 92.12 31 ASP B O 1
ATOM 637 N N . VAL B 1 32 ? 1.756 -7.324 -7.941 1 94 32 VAL B N 1
ATOM 638 C CA . VAL B 1 32 ? 1.802 -6.223 -6.984 1 94 32 VAL B CA 1
ATOM 639 C C . VAL B 1 32 ? 3.223 -5.668 -6.898 1 94 32 VAL B C 1
ATOM 641 O O . VAL B 1 32 ? 3.438 -4.566 -6.395 1 94 32 VAL B O 1
ATOM 644 N N . ARG B 1 33 ? 4.105 -6.422 -7.453 1 93.5 33 ARG B N 1
ATOM 645 C CA . ARG B 1 33 ? 5.516 -6.039 -7.414 1 93.5 33 ARG B CA 1
ATOM 646 C C . ARG B 1 33 ? 5.793 -4.883 -8.367 1 93.5 33 ARG B C 1
ATOM 648 O O . ARG B 1 33 ? 5.285 -4.859 -9.484 1 93.5 33 ARG B O 1
ATOM 655 N N . GLY B 1 34 ? 6.695 -3.916 -7.836 1 95.81 34 GLY B N 1
ATOM 656 C CA . GLY B 1 34 ? 7.062 -2.76 -8.641 1 95.81 34 GLY B CA 1
ATOM 657 C C . GLY B 1 34 ? 6.715 -1.439 -7.98 1 95.81 34 GLY B C 1
ATOM 658 O O . GLY B 1 34 ? 6.578 -1.367 -6.758 1 95.81 34 GLY B O 1
ATOM 659 N N . GLY B 1 35 ? 6.844 -0.423 -8.773 1 96.94 35 GLY B N 1
ATOM 660 C CA . GLY B 1 35 ? 6.566 0.916 -8.273 1 96.94 35 GLY B CA 1
ATOM 661 C C . GLY B 1 35 ? 5.188 1.417 -8.664 1 96.94 35 GLY B C 1
ATOM 662 O O . GLY B 1 35 ? 4.797 1.344 -9.828 1 96.94 35 GLY B O 1
ATOM 663 N N . TRP B 1 36 ? 4.5 1.837 -7.73 1 95.94 36 TRP B N 1
ATOM 664 C CA . TRP B 1 36 ? 3.162 2.393 -7.918 1 95.94 36 TRP B CA 1
ATOM 665 C C . TRP B 1 36 ? 3.139 3.879 -7.582 1 95.94 36 TRP B C 1
ATOM 667 O O . TRP B 1 36 ? 3.318 4.266 -6.422 1 95.94 36 TRP B O 1
ATOM 677 N N . GLU B 1 37 ? 3.092 4.691 -8.562 1 95.06 37 GLU B N 1
ATOM 678 C CA . GLU B 1 37 ? 3.004 6.133 -8.352 1 95.06 37 GLU B CA 1
ATOM 679 C C . GLU B 1 37 ? 1.583 6.551 -7.98 1 95.06 37 GLU B C 1
ATOM 681 O O . GLU B 1 37 ? 0.657 6.398 -8.781 1 95.06 37 GLU B O 1
ATOM 686 N N . CYS B 1 38 ? 1.464 7.004 -6.828 1 94.38 38 CYS B N 1
ATOM 687 C CA . CYS B 1 38 ? 0.165 7.434 -6.324 1 94.38 38 CYS B CA 1
ATOM 688 C C . CYS B 1 38 ? 0.091 8.953 -6.227 1 94.38 38 CYS B C 1
ATOM 690 O O . CYS B 1 38 ? 0.737 9.555 -5.367 1 94.38 38 CYS B O 1
ATOM 692 N N . ASP B 1 39 ? -0.475 9.586 -7.102 1 91.75 39 ASP B N 1
ATOM 693 C CA . ASP B 1 39 ? -0.686 11.031 -7.094 1 91.75 39 ASP B CA 1
ATOM 694 C C . ASP B 1 39 ? -2.131 11.375 -6.734 1 91.75 39 ASP B C 1
ATOM 696 O O . ASP B 1 39 ? -3.066 10.82 -7.316 1 91.75 39 ASP B O 1
ATOM 700 N N . ASP B 1 40 ? -2.346 11.992 -5.699 1 86.44 40 ASP B N 1
ATOM 701 C CA . ASP B 1 40 ? -3.684 12.328 -5.227 1 86.44 40 ASP B CA 1
ATOM 702 C C . ASP B 1 40 ? -4.297 13.445 -6.066 1 86.44 40 ASP B C 1
ATOM 704 O O . ASP B 1 40 ? -5.492 13.734 -5.953 1 86.44 40 ASP B O 1
ATOM 708 N N . GLY B 1 41 ? -3.648 13.859 -7.117 1 86.62 41 GLY B N 1
ATOM 709 C CA . GLY B 1 41 ? -4.211 14.859 -8.008 1 86.62 41 GLY B CA 1
ATOM 710 C C . GLY B 1 41 ? -3.801 16.281 -7.645 1 86.62 41 GLY B C 1
ATOM 711 O O . GLY B 1 41 ? -4.34 17.25 -8.188 1 86.62 41 GLY B O 1
ATOM 712 N N . GLY B 1 42 ? -2.99 16.469 -6.852 1 84.19 42 GLY B N 1
ATOM 713 C CA . GLY B 1 42 ? -2.553 17.797 -6.461 1 84.19 42 GLY B CA 1
ATOM 714 C C . GLY B 1 42 ? -1.069 18.031 -6.688 1 84.19 42 GLY B C 1
ATOM 715 O O . GLY B 1 42 ? -0.556 17.766 -7.777 1 84.19 42 GLY B O 1
ATOM 716 N N . SER B 1 43 ? -0.398 18.75 -5.68 1 89.19 43 SER B N 1
ATOM 717 C CA . SER B 1 43 ? 1.036 19.016 -5.672 1 89.19 43 SER B CA 1
ATOM 718 C C . SER B 1 43 ? 1.796 17.938 -4.906 1 89.19 43 SER B C 1
ATOM 720 O O . SER B 1 43 ? 3.023 17.984 -4.805 1 89.19 43 SER B O 1
ATOM 722 N N . VAL B 1 44 ? 1.032 16.984 -4.402 1 89.62 44 VAL B N 1
ATOM 723 C CA . VAL B 1 44 ? 1.675 15.93 -3.623 1 89.62 44 VAL B CA 1
ATOM 724 C C . VAL B 1 44 ? 1.567 14.602 -4.367 1 89.62 44 VAL B C 1
ATOM 726 O O . VAL B 1 44 ? 0.521 14.281 -4.941 1 89.62 44 VAL B O 1
ATOM 729 N N . ALA B 1 45 ? 2.73 13.883 -4.547 1 93.75 45 ALA B N 1
ATOM 730 C CA . ALA B 1 45 ? 2.789 12.555 -5.156 1 93.75 45 ALA B CA 1
ATOM 731 C C . ALA B 1 45 ? 3.463 11.555 -4.223 1 93.75 45 ALA B C 1
ATOM 733 O O . ALA B 1 45 ? 4.344 11.922 -3.443 1 93.75 45 ALA B O 1
ATOM 734 N N . TRP B 1 46 ? 2.936 10.352 -4.156 1 95.5 46 TRP B N 1
ATOM 735 C CA . TRP B 1 46 ? 3.578 9.281 -3.404 1 95.5 46 TRP B CA 1
ATOM 736 C C . TRP B 1 46 ? 4.094 8.188 -4.34 1 95.5 46 TRP B C 1
ATOM 738 O O . TRP B 1 46 ? 3.439 7.848 -5.324 1 95.5 46 TRP B O 1
ATOM 748 N N . ASP B 1 47 ? 5.285 7.84 -4.129 1 96.5 47 ASP B N 1
ATOM 749 C CA . ASP B 1 47 ? 5.863 6.707 -4.848 1 96.5 47 ASP B CA 1
ATOM 750 C C . ASP B 1 47 ? 5.883 5.457 -3.969 1 96.5 47 ASP B C 1
ATOM 752 O O . ASP B 1 47 ? 6.602 5.41 -2.969 1 96.5 47 ASP B O 1
ATOM 756 N N . VAL B 1 48 ? 5.012 4.422 -4.246 1 96.94 48 VAL B N 1
ATOM 757 C CA . VAL B 1 48 ? 4.91 3.176 -3.494 1 96.94 48 VAL B CA 1
ATOM 758 C C . VAL B 1 48 ? 5.668 2.068 -4.219 1 96.94 48 VAL B C 1
ATOM 760 O O . VAL B 1 48 ? 5.395 1.78 -5.387 1 96.94 48 VAL B O 1
ATOM 763 N N . VAL B 1 49 ? 6.652 1.541 -3.578 1 97.44 49 VAL B N 1
ATOM 764 C CA . VAL B 1 49 ? 7.445 0.456 -4.148 1 97.44 49 VAL B CA 1
ATOM 765 C C . VAL B 1 49 ? 7.184 -0.836 -3.379 1 97.44 49 VAL B C 1
ATOM 767 O O . VAL B 1 49 ? 7.359 -0.886 -2.16 1 97.44 49 VAL B O 1
ATOM 770 N N . VAL B 1 50 ? 6.68 -1.826 -4.031 1 96.94 50 VAL B N 1
ATOM 771 C CA . VAL B 1 50 ? 6.41 -3.123 -3.422 1 96.94 50 VAL B CA 1
ATOM 772 C C . VAL B 1 50 ? 7.469 -4.133 -3.867 1 96.94 50 VAL B C 1
ATOM 774 O O . VAL B 1 50 ? 7.707 -4.301 -5.066 1 96.94 50 VAL B O 1
ATOM 777 N N . THR B 1 51 ? 8.156 -4.691 -2.887 1 96.88 51 THR B N 1
ATOM 778 C CA . THR B 1 51 ? 9.148 -5.73 -3.131 1 96.88 51 THR B CA 1
ATOM 779 C C . THR B 1 51 ? 8.727 -7.047 -2.484 1 96.88 51 THR B C 1
ATOM 781 O O . THR B 1 51 ? 8.422 -7.086 -1.29 1 96.88 51 THR B O 1
ATOM 784 N N . GLU B 1 52 ? 8.578 -8.086 -3.23 1 94.31 52 GLU B N 1
ATOM 785 C CA . GLU B 1 52 ? 8.227 -9.398 -2.711 1 94.31 52 GLU B CA 1
ATOM 786 C C . GLU B 1 52 ? 9.461 -10.133 -2.195 1 94.31 52 GLU B C 1
ATOM 788 O O . GLU B 1 52 ? 10.453 -10.289 -2.918 1 94.31 52 GLU B O 1
ATOM 793 N N . LEU B 1 53 ? 9.32 -10.43 -0.885 1 91.75 53 LEU B N 1
ATOM 794 C CA . LEU B 1 53 ? 10.375 -11.211 -0.265 1 91.75 53 LEU B CA 1
ATOM 795 C C . LEU B 1 53 ? 9.883 -12.617 0.075 1 91.75 53 LEU B C 1
ATOM 797 O O . LEU B 1 53 ? 8.766 -12.789 0.56 1 91.75 53 LEU B O 1
ATOM 801 N N . ARG B 1 54 ? 10.445 -13.641 -0.616 1 86.81 54 ARG B N 1
ATOM 802 C CA . ARG B 1 54 ? 10.125 -15.016 -0.26 1 86.81 54 ARG B CA 1
ATOM 803 C C . ARG B 1 54 ? 11.219 -15.633 0.604 1 86.81 54 ARG B C 1
ATOM 805 O O . ARG B 1 54 ? 12.406 -15.508 0.291 1 86.81 54 ARG B O 1
ATOM 812 N N . THR B 1 55 ? 10.758 -15.844 1.84 1 79.69 55 THR B N 1
ATOM 813 C CA . THR B 1 55 ? 11.727 -16.562 2.666 1 79.69 55 THR B CA 1
ATOM 814 C C . THR B 1 55 ? 11.656 -18.062 2.404 1 79.69 55 THR B C 1
ATOM 816 O O . THR B 1 55 ? 10.625 -18.688 2.631 1 79.69 55 THR B O 1
ATOM 819 N N . ASP B 1 56 ? 11.922 -18.484 1.225 1 68.06 56 ASP B N 1
ATOM 820 C CA . ASP B 1 56 ? 11.914 -19.938 1 1 68.06 56 ASP B CA 1
ATOM 821 C C . ASP B 1 56 ? 12.68 -20.656 2.1 1 68.06 56 ASP B C 1
ATOM 823 O O . ASP B 1 56 ? 13.812 -20.297 2.422 1 68.06 56 ASP B O 1
ATOM 827 N N . ASP B 1 57 ? 11.844 -21.047 3.096 1 60.5 57 ASP B N 1
ATOM 828 C CA . ASP B 1 57 ? 12.523 -21.969 3.984 1 60.5 57 ASP B CA 1
ATOM 829 C C . ASP B 1 57 ? 13.109 -23.156 3.201 1 60.5 57 ASP B C 1
ATOM 831 O O . ASP B 1 57 ? 12.375 -23.891 2.551 1 60.5 57 ASP B O 1
ATOM 835 N N . ASP B 1 58 ? 14.172 -23 2.605 1 47.09 58 ASP B N 1
ATOM 836 C CA . ASP B 1 58 ? 14.781 -24.281 2.271 1 47.09 58 ASP B CA 1
ATOM 837 C C . ASP B 1 58 ? 14.719 -25.25 3.453 1 47.09 58 ASP B C 1
ATOM 839 O O . ASP B 1 58 ? 14.836 -24.828 4.609 1 47.09 58 ASP B O 1
#

Secondary structure (DSSP, 8-state):
-----SSS-SHHHHHHHHHHHHHHHHHHT----EEEEEE-SSSEEEEEEEEEEE----/---------SHHHHHHHHHHHHHHHHHHT----EEEEEE-SSSEEEEEEEEEEE----

Solvent-accessible surface area (backbone atoms only — not comparable to full-atom values): 6761 Å² total; per-residue (Å²): 130,83,72,82,72,76,65,40,80,38,68,67,42,46,46,51,51,51,36,52,54,48,49,54,29,48,75,64,67,26,74,69,62,44,76,42,77,30,60,85,77,69,56,49,32,32,39,33,34,31,42,78,41,67,55,71,78,123,129,85,71,78,70,73,72,49,60,41,67,66,40,49,45,51,51,51,37,52,54,47,49,51,21,48,75,67,67,32,77,68,62,44,76,42,77,31,60,84,78,70,55,48,31,32,40,33,33,30,43,78,41,68,54,72,78,120

Foldseek 3Di:
DPPPPDDCPDPVSVVVVVVVVVVVCVVVVHPPAAWDWADPPDPDIDIDGDDDDDPPPD/DPPPPPPLPDPVSVVVVVVVVVVVCVVVVHPPAAWDWADPPDPDIDIDGDDDDDPPPD

Radius of gyration: 15.09 Å; Cα contacts (8 Å, |Δi|>4): 186; chains: 2; bounding box: 40×51×42 Å

pLDDT: mean 82.63, std 19.43, range [28.53, 97.44]

Organism: NCBI:txid355548